Protein AF-D5ENV1-F1 (afdb_monomer)

Structure (mmCIF, N/CA/C/O backbone):
data_AF-D5ENV1-F1
#
_entry.id   AF-D5ENV1-F1
#
loop_
_atom_site.group_PDB
_atom_site.id
_atom_site.type_symbol
_atom_site.label_atom_id
_atom_site.label_alt_id
_atom_site.label_comp_id
_atom_site.label_asym_id
_atom_site.label_entity_id
_atom_site.label_seq_id
_atom_site.pdbx_PDB_ins_code
_atom_site.Cartn_x
_atom_site.Cartn_y
_atom_site.Cartn_z
_atom_site.occupancy
_atom_site.B_iso_or_equiv
_atom_site.auth_seq_id
_atom_site.auth_comp_id
_atom_site.auth_asym_id
_atom_site.auth_atom_id
_atom_site.pdbx_PDB_model_num
ATOM 1 N N . MET A 1 1 ? 47.719 -26.200 -9.053 1.00 52.97 1 MET A N 1
ATOM 2 C CA . MET A 1 1 ? 46.429 -26.048 -8.346 1.00 52.97 1 MET A CA 1
ATOM 3 C C . MET A 1 1 ? 46.447 -24.681 -7.685 1.00 52.97 1 MET A C 1
ATOM 5 O O . MET A 1 1 ? 47.441 -24.369 -7.050 1.00 52.97 1 MET A O 1
ATOM 9 N N . ASN A 1 2 ? 45.435 -23.843 -7.922 1.00 51.22 2 ASN A N 1
ATOM 10 C CA . ASN A 1 2 ? 45.454 -22.433 -7.513 1.00 51.22 2 ASN A CA 1
ATOM 11 C C . ASN A 1 2 ? 45.222 -22.288 -6.001 1.00 51.22 2 ASN A C 1
ATOM 13 O O . ASN A 1 2 ? 44.083 -22.353 -5.543 1.00 51.22 2 ASN A O 1
ATOM 17 N N . GLU A 1 3 ? 46.295 -22.029 -5.251 1.00 55.53 3 GLU A N 1
ATOM 18 C CA . GLU A 1 3 ? 46.301 -21.761 -3.799 1.00 55.53 3 GLU A CA 1
ATOM 19 C C . GLU A 1 3 ? 45.368 -20.604 -3.384 1.00 55.53 3 GLU A C 1
ATOM 21 O O . GLU A 1 3 ? 44.882 -20.553 -2.257 1.00 55.53 3 GLU A O 1
ATOM 26 N N . PHE A 1 4 ? 45.017 -19.720 -4.323 1.00 55.91 4 PHE A N 1
ATOM 27 C CA . PHE A 1 4 ? 44.028 -18.654 -4.132 1.00 55.91 4 PHE A CA 1
ATOM 28 C C . PHE A 1 4 ? 42.588 -19.146 -3.894 1.00 55.91 4 PHE A C 1
ATOM 30 O O . PHE A 1 4 ? 41.790 -18.430 -3.295 1.00 55.91 4 PHE A O 1
ATOM 37 N N . TYR A 1 5 ? 42.221 -20.344 -4.362 1.00 52.44 5 TYR A N 1
ATOM 38 C CA . TYR A 1 5 ? 40.846 -20.855 -4.245 1.00 52.44 5 TYR A CA 1
ATOM 39 C C . TYR A 1 5 ? 40.591 -21.568 -2.907 1.00 52.44 5 TYR A C 1
ATOM 41 O O . TYR A 1 5 ? 39.457 -21.634 -2.437 1.00 52.44 5 TYR A O 1
ATOM 49 N N . GLU A 1 6 ? 41.645 -22.088 -2.276 1.00 53.47 6 GLU A N 1
ATOM 50 C CA . GLU A 1 6 ? 41.595 -22.737 -0.959 1.00 53.47 6 GLU A CA 1
ATOM 51 C C . GLU A 1 6 ? 41.386 -21.709 0.166 1.00 53.47 6 GLU A C 1
ATOM 53 O O . GLU A 1 6 ? 40.587 -21.938 1.073 1.00 53.47 6 GLU A O 1
ATOM 58 N N . SER A 1 7 ? 42.022 -20.536 0.064 1.00 59.53 7 SER A N 1
ATOM 59 C CA . SER A 1 7 ? 41.954 -19.469 1.074 1.00 59.53 7 SER A CA 1
ATOM 60 C C . SER A 1 7 ? 40.655 -18.648 1.049 1.00 59.53 7 SER A C 1
ATOM 62 O O . SER A 1 7 ? 40.294 -18.039 2.056 1.00 59.53 7 SER A O 1
ATOM 64 N N . ALA A 1 8 ? 39.909 -18.655 -0.063 1.00 57.91 8 ALA A N 1
ATOM 65 C CA . ALA A 1 8 ? 38.665 -17.891 -0.222 1.00 57.91 8 ALA A CA 1
ATOM 66 C C . ALA A 1 8 ? 37.394 -18.626 0.263 1.00 57.91 8 ALA A C 1
ATOM 68 O O . ALA A 1 8 ? 36.390 -17.980 0.575 1.00 57.91 8 ALA A O 1
ATOM 69 N N . LYS A 1 9 ? 37.422 -19.965 0.373 1.00 55.34 9 LYS A N 1
ATOM 70 C CA . LYS A 1 9 ? 36.300 -20.797 0.864 1.00 55.34 9 LYS A CA 1
ATOM 71 C C . LYS A 1 9 ? 35.739 -20.366 2.236 1.00 55.34 9 LYS A C 1
ATOM 73 O O . LYS A 1 9 ? 34.515 -20.261 2.341 1.00 55.34 9 LYS A O 1
ATOM 78 N N . PRO A 1 10 ? 36.550 -20.079 3.277 1.00 62.06 10 PRO A N 1
ATOM 79 C CA . PRO A 1 10 ? 36.012 -19.674 4.578 1.00 62.06 10 PRO A CA 1
ATOM 80 C C . PRO A 1 10 ? 35.370 -18.280 4.551 1.00 62.06 10 PRO A C 1
ATOM 82 O O . PRO A 1 10 ? 34.368 -18.059 5.225 1.00 62.06 10 PRO A O 1
ATOM 85 N N . ILE A 1 11 ? 35.887 -17.357 3.731 1.00 63.12 11 ILE A N 1
ATOM 86 C CA . ILE A 1 11 ? 35.336 -16.000 3.584 1.00 63.12 11 ILE A CA 1
ATOM 87 C C . ILE A 1 11 ? 33.984 -16.052 2.860 1.00 63.12 11 ILE A C 1
ATOM 89 O O . ILE A 1 11 ? 33.025 -15.412 3.289 1.00 63.12 11 ILE A O 1
ATOM 93 N N . LEU A 1 12 ? 33.875 -16.866 1.804 1.00 59.81 12 LEU A N 1
ATOM 94 C CA . LEU A 1 12 ? 32.614 -17.102 1.095 1.00 59.81 12 LEU A CA 1
ATOM 95 C C . LEU A 1 12 ? 31.575 -17.802 1.986 1.00 59.81 12 LEU A C 1
ATOM 97 O O . LEU A 1 12 ? 30.405 -17.419 1.971 1.00 59.81 12 LEU A O 1
ATOM 101 N N . GLY A 1 13 ? 31.998 -18.767 2.810 1.00 60.53 13 GLY A N 1
ATOM 102 C CA . GLY A 1 13 ? 31.138 -19.412 3.806 1.00 60.53 13 GLY A CA 1
ATOM 103 C C . GLY A 1 13 ? 30.634 -18.439 4.877 1.00 60.53 13 GLY A C 1
ATOM 104 O O . GLY A 1 13 ? 29.448 -18.442 5.202 1.00 60.53 13 GLY A O 1
ATOM 105 N N . PHE A 1 14 ? 31.502 -17.551 5.371 1.00 63.59 14 PHE A N 1
ATOM 106 C CA . PHE A 1 14 ? 31.132 -16.521 6.343 1.00 63.59 14 PHE A CA 1
ATOM 107 C C . PHE A 1 14 ? 30.179 -15.473 5.752 1.00 63.59 14 PHE A C 1
ATOM 109 O O . PHE A 1 14 ? 29.209 -15.094 6.405 1.00 63.59 14 PHE A O 1
ATOM 116 N N . LEU A 1 15 ? 30.394 -15.045 4.503 1.00 57.50 15 LEU A N 1
ATOM 117 C CA . LEU A 1 15 ? 29.494 -14.122 3.802 1.00 57.50 15 LEU A CA 1
ATOM 118 C C . LEU A 1 15 ? 28.111 -14.739 3.561 1.00 57.50 15 LEU A C 1
ATOM 120 O O . LEU A 1 15 ? 27.102 -14.081 3.809 1.00 57.50 15 LEU A O 1
ATOM 124 N N . ALA A 1 16 ? 28.048 -16.003 3.135 1.00 60.59 16 ALA A N 1
ATOM 125 C CA . ALA A 1 16 ? 26.783 -16.716 2.968 1.00 60.59 16 ALA A CA 1
ATOM 126 C C . ALA A 1 16 ? 26.047 -16.886 4.309 1.00 60.59 16 ALA A C 1
ATOM 128 O O . ALA A 1 16 ? 24.849 -16.610 4.395 1.00 60.59 16 ALA A O 1
ATOM 129 N N . PHE A 1 17 ? 26.767 -17.250 5.377 1.00 64.81 17 PHE A N 1
ATOM 130 C CA . PHE A 1 17 ? 26.204 -17.360 6.723 1.00 64.81 17 PHE A CA 1
ATOM 131 C C . PHE A 1 17 ? 25.680 -16.012 7.235 1.00 64.81 17 PHE A C 1
ATOM 133 O O . PHE A 1 17 ? 24.533 -15.927 7.672 1.00 64.81 17 PHE A O 1
ATOM 140 N N . ALA A 1 18 ? 26.458 -14.935 7.104 1.00 62.78 18 ALA A N 1
ATOM 141 C CA . ALA A 1 18 ? 26.042 -13.589 7.492 1.00 62.78 18 ALA A CA 1
ATOM 142 C C . ALA A 1 18 ? 24.796 -13.122 6.719 1.00 62.78 18 ALA A C 1
ATOM 144 O O . ALA A 1 18 ? 23.889 -12.540 7.314 1.00 62.78 18 ALA A O 1
ATOM 145 N N . LEU A 1 19 ? 24.700 -13.435 5.423 1.00 60.62 19 LEU A N 1
ATOM 146 C CA . LEU A 1 19 ? 23.530 -13.120 4.601 1.00 60.62 19 LEU A CA 1
ATOM 147 C C . LEU A 1 19 ? 22.280 -13.898 5.058 1.00 60.62 19 LEU A C 1
ATOM 149 O O . LEU A 1 19 ? 21.193 -13.327 5.178 1.00 60.62 19 LEU A O 1
ATOM 153 N N . THR A 1 20 ? 22.425 -15.190 5.371 1.00 62.50 20 THR A N 1
ATOM 154 C CA . THR A 1 20 ? 21.320 -16.008 5.907 1.00 62.50 20 THR A CA 1
ATOM 155 C C . THR A 1 20 ? 20.885 -15.565 7.307 1.00 62.50 20 THR A C 1
ATOM 157 O O . THR A 1 20 ? 19.693 -15.429 7.569 1.00 62.50 20 THR A O 1
ATOM 160 N N . ALA A 1 21 ? 21.825 -15.238 8.195 1.00 62.53 21 ALA A N 1
ATOM 161 C CA . ALA A 1 21 ? 21.518 -14.721 9.524 1.00 62.53 21 ALA A CA 1
ATOM 162 C C . ALA A 1 21 ? 20.824 -13.349 9.451 1.00 62.53 21 ALA A C 1
ATOM 164 O O . ALA A 1 21 ? 19.848 -13.109 10.162 1.00 62.53 21 ALA A O 1
ATOM 165 N N . PHE A 1 22 ? 21.271 -12.468 8.551 1.00 64.88 22 PHE A N 1
ATOM 166 C CA . PHE A 1 22 ? 20.661 -11.155 8.339 1.00 64.88 22 PHE A CA 1
ATOM 167 C C . PHE A 1 22 ? 19.229 -11.256 7.794 1.00 64.88 22 PHE A C 1
ATOM 169 O O . PHE A 1 22 ? 18.333 -10.570 8.287 1.00 64.88 22 PHE A O 1
ATOM 176 N N . THR A 1 23 ? 18.982 -12.140 6.821 1.00 62.34 23 THR A N 1
ATOM 177 C CA . THR A 1 23 ? 17.635 -12.356 6.258 1.00 62.34 23 THR A CA 1
ATOM 178 C C . THR A 1 23 ? 16.672 -12.965 7.280 1.00 62.34 23 THR A C 1
ATOM 180 O O . THR A 1 23 ? 15.548 -12.478 7.418 1.00 62.34 23 THR A O 1
ATOM 183 N N . LEU A 1 24 ? 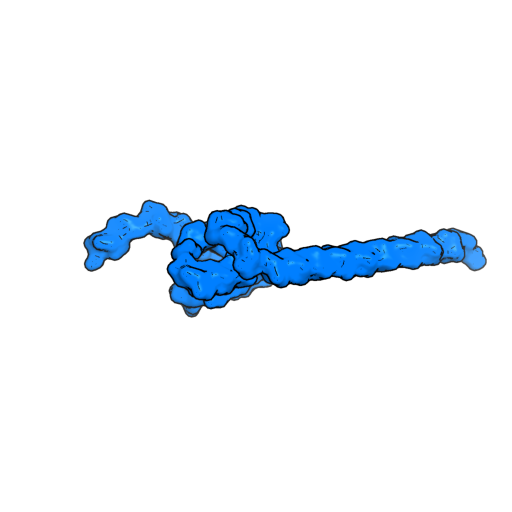17.119 -13.947 8.069 1.00 66.56 24 LEU A N 1
ATOM 184 C CA . LEU A 1 24 ? 16.330 -14.519 9.165 1.00 66.56 24 LEU A CA 1
ATOM 185 C C . LEU A 1 24 ? 16.020 -13.480 10.253 1.00 66.56 24 LEU A C 1
ATOM 187 O O . LEU A 1 24 ? 14.881 -13.390 10.716 1.00 66.56 24 LEU A O 1
ATOM 191 N N . PHE A 1 25 ? 16.997 -12.648 10.625 1.00 64.56 25 PHE A N 1
ATOM 192 C CA . PHE A 1 25 ? 16.804 -11.597 11.625 1.00 64.56 25 PHE A CA 1
ATOM 193 C C . PHE A 1 25 ? 15.833 -10.504 11.147 1.00 64.56 25 PHE A C 1
ATOM 195 O O . PHE A 1 25 ? 14.947 -10.084 11.897 1.00 64.56 25 PHE A O 1
ATOM 202 N N . ALA A 1 26 ? 15.942 -10.073 9.886 1.00 61.91 26 ALA A N 1
ATOM 203 C CA . ALA A 1 26 ? 15.023 -9.108 9.282 1.00 61.91 26 ALA A CA 1
ATOM 204 C C . ALA A 1 26 ? 13.583 -9.654 9.183 1.00 61.91 26 ALA A C 1
ATOM 206 O O . ALA A 1 26 ? 12.624 -8.936 9.491 1.00 61.91 26 ALA A O 1
ATOM 207 N N . GLY A 1 27 ? 13.427 -10.934 8.826 1.00 66.62 27 GLY A N 1
ATOM 208 C CA . GLY A 1 27 ? 12.133 -11.621 8.814 1.00 66.62 27 GLY A CA 1
ATOM 209 C C . GLY A 1 27 ? 11.509 -11.721 10.209 1.00 66.62 27 GLY A C 1
ATOM 210 O O . GLY A 1 27 ? 10.343 -11.366 10.397 1.00 66.62 27 GLY A O 1
ATOM 211 N N . TRP A 1 28 ? 12.300 -12.108 11.216 1.00 72.62 28 TRP A N 1
ATOM 212 C CA . TRP A 1 28 ? 11.839 -12.209 12.604 1.00 72.62 28 TRP A CA 1
ATOM 213 C C . TRP A 1 28 ? 11.399 -10.859 13.183 1.00 72.62 28 TRP A C 1
ATOM 215 O O . TRP A 1 28 ? 10.335 -10.766 13.800 1.00 72.62 28 TRP A O 1
ATOM 225 N N . LYS A 1 29 ? 12.169 -9.787 12.947 1.00 68.50 29 LYS A N 1
ATOM 226 C CA . LYS A 1 29 ? 11.814 -8.433 13.401 1.00 68.50 29 LYS A CA 1
ATOM 227 C C . LYS A 1 29 ? 10.495 -7.957 12.783 1.00 68.50 29 LYS A C 1
ATOM 229 O O . LYS A 1 29 ? 9.659 -7.397 13.489 1.00 68.50 29 LYS A O 1
ATOM 234 N N . THR A 1 30 ? 10.286 -8.228 11.495 1.00 65.94 30 THR A N 1
ATOM 235 C CA . THR A 1 30 ? 9.032 -7.907 10.797 1.00 65.94 30 THR A CA 1
ATOM 236 C C . THR A 1 30 ? 7.850 -8.674 11.395 1.00 65.94 30 THR A C 1
ATOM 238 O O . THR A 1 30 ? 6.850 -8.054 11.753 1.00 65.94 30 THR A O 1
ATOM 241 N N . MET A 1 31 ? 7.980 -9.988 11.623 1.00 68.69 31 MET A N 1
ATOM 242 C CA . MET A 1 31 ? 6.937 -10.782 12.294 1.00 68.69 31 MET A CA 1
ATOM 243 C C . MET A 1 31 ? 6.624 -10.281 13.704 1.00 68.69 31 MET A C 1
ATOM 245 O O . MET A 1 31 ? 5.460 -10.240 14.098 1.00 68.6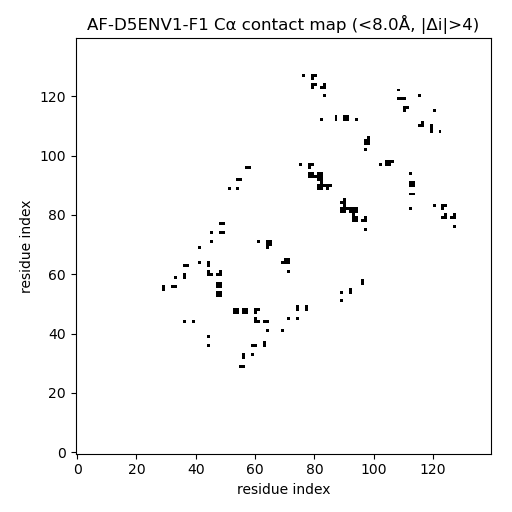9 31 MET A O 1
ATOM 249 N N . ARG A 1 32 ? 7.644 -9.900 14.481 1.00 73.38 32 ARG A N 1
ATOM 250 C CA . ARG A 1 32 ? 7.440 -9.372 15.834 1.00 73.38 32 ARG A CA 1
ATOM 251 C C . ARG A 1 32 ? 6.658 -8.062 15.810 1.00 73.38 32 ARG A C 1
ATOM 253 O O . ARG A 1 32 ? 5.744 -7.913 16.611 1.00 73.38 32 ARG A O 1
ATOM 260 N N . ASN A 1 33 ? 6.979 -7.159 14.883 1.00 69.94 33 ASN A N 1
ATOM 261 C CA . ASN A 1 33 ? 6.249 -5.902 14.728 1.00 69.94 33 ASN A CA 1
ATOM 262 C C . ASN A 1 33 ? 4.775 -6.144 14.372 1.00 69.94 33 ASN A C 1
ATOM 264 O O . ASN A 1 33 ? 3.907 -5.527 14.985 1.00 69.94 33 ASN A O 1
ATOM 268 N N . ILE A 1 34 ? 4.497 -7.083 13.457 1.00 72.88 34 ILE A N 1
ATOM 269 C CA . ILE A 1 34 ? 3.126 -7.487 13.096 1.00 72.88 34 ILE A CA 1
ATOM 270 C C . ILE A 1 34 ? 2.388 -8.059 14.316 1.00 72.88 34 ILE A C 1
ATOM 272 O O . ILE A 1 34 ? 1.257 -7.675 14.578 1.00 72.88 34 ILE A O 1
ATOM 276 N N . LYS A 1 35 ? 3.034 -8.910 15.124 1.00 75.06 35 LYS A N 1
ATOM 277 C CA . LYS A 1 35 ? 2.430 -9.500 16.338 1.00 75.06 35 LYS A CA 1
ATOM 278 C C . LYS A 1 35 ? 2.108 -8.501 17.452 1.00 75.06 35 LYS A C 1
ATOM 280 O O . LYS A 1 35 ? 1.444 -8.882 18.405 1.00 75.06 35 LYS A O 1
ATOM 285 N N . THR A 1 36 ? 2.633 -7.282 17.379 1.00 85.81 36 THR A N 1
ATOM 286 C CA . THR A 1 36 ? 2.385 -6.223 18.371 1.00 85.81 36 THR A CA 1
ATOM 287 C C .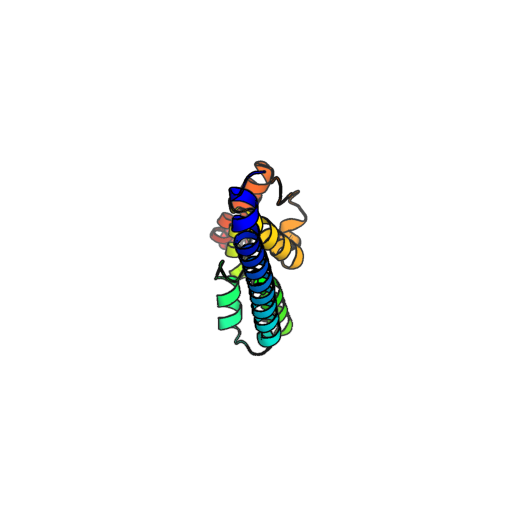 THR A 1 36 ? 1.512 -5.097 17.829 1.00 85.81 36 THR A C 1
ATOM 289 O O . THR A 1 36 ? 1.410 -4.053 18.471 1.00 85.81 36 THR A O 1
ATOM 292 N N . ILE A 1 37 ? 0.955 -5.255 16.624 1.00 86.81 37 ILE A N 1
ATOM 293 C CA . ILE A 1 37 ? 0.195 -4.194 15.957 1.00 86.81 37 ILE A CA 1
ATOM 294 C C . ILE A 1 37 ? -1.117 -3.880 16.682 1.00 86.81 37 ILE A C 1
ATOM 296 O O . ILE A 1 37 ? -1.493 -2.720 16.798 1.00 86.81 37 ILE A O 1
ATOM 300 N N . ASP A 1 38 ? -1.721 -4.905 17.275 1.00 86.38 38 ASP A N 1
ATOM 301 C CA . ASP A 1 38 ? -2.908 -4.861 18.130 1.00 86.38 38 ASP A CA 1
ATOM 302 C C . ASP A 1 38 ? -2.740 -3.954 19.359 1.00 86.38 38 ASP A C 1
ATOM 304 O O . ASP A 1 38 ? -3.702 -3.391 19.870 1.00 86.38 38 ASP A O 1
ATOM 308 N N . ARG A 1 39 ? -1.505 -3.765 19.833 1.00 89.94 39 ARG A N 1
ATOM 309 C CA . ARG A 1 39 ? -1.193 -2.933 21.008 1.00 89.94 39 ARG A CA 1
ATOM 310 C C . ARG A 1 39 ? -0.919 -1.471 20.676 1.00 89.94 39 ARG A C 1
ATOM 312 O O . ARG A 1 39 ? -0.667 -0.692 21.591 1.00 89.94 39 ARG A O 1
ATOM 319 N N . LYS A 1 40 ? -0.904 -1.103 19.395 1.00 90.50 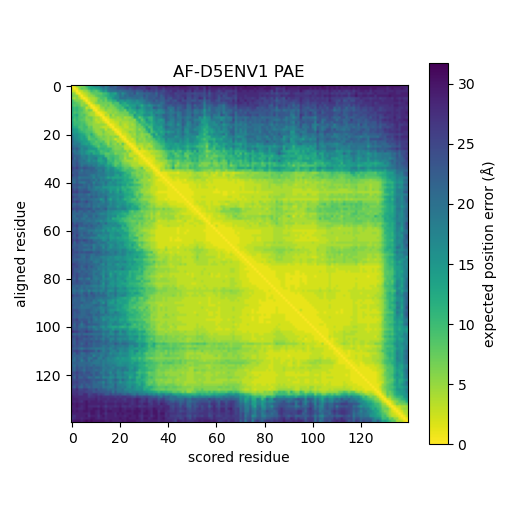40 LYS A N 1
ATOM 320 C CA . LYS A 1 40 ? -0.595 0.262 18.951 1.00 90.50 40 LYS A CA 1
ATOM 321 C C . LYS A 1 40 ? -1.811 1.167 19.043 1.00 90.50 40 LYS A C 1
ATOM 323 O O . LYS A 1 40 ? -2.936 0.698 18.875 1.00 90.50 40 LYS A O 1
ATOM 328 N N . SER A 1 41 ? -1.600 2.456 19.290 1.00 92.25 41 SER A N 1
ATOM 329 C CA . SER A 1 41 ? -2.672 3.456 19.199 1.00 92.25 41 SER A CA 1
ATOM 330 C C . SER A 1 41 ? -3.080 3.717 17.742 1.00 92.25 41 SER A C 1
ATOM 332 O O . SER A 1 41 ? -2.323 3.418 16.818 1.00 92.25 41 SER A O 1
ATOM 334 N N . THR A 1 42 ? -4.261 4.302 17.525 1.00 90.00 42 THR A N 1
ATOM 335 C CA . THR A 1 42 ? -4.737 4.721 16.193 1.00 90.00 42 THR A CA 1
ATOM 336 C C . THR A 1 42 ? -3.712 5.629 15.495 1.00 90.00 42 THR A C 1
ATOM 338 O O . THR A 1 42 ? -3.327 5.365 14.359 1.00 90.00 42 THR A O 1
ATOM 341 N N . GLU A 1 43 ? -3.155 6.611 16.209 1.00 89.06 43 GLU A N 1
ATOM 342 C CA . GLU A 1 43 ? -2.110 7.509 15.691 1.00 89.06 43 GLU A CA 1
ATOM 343 C C . GLU A 1 43 ? -0.811 6.781 15.317 1.00 89.06 43 GLU A C 1
ATOM 345 O O . GLU A 1 43 ? -0.170 7.091 14.310 1.00 89.06 43 GLU A O 1
ATOM 350 N N . GLU A 1 44 ? -0.407 5.772 16.094 1.00 90.06 44 GLU A N 1
ATOM 351 C CA . GLU A 1 44 ? 0.759 4.955 15.755 1.00 90.06 44 GLU A CA 1
ATOM 352 C C . GLU A 1 44 ? 0.522 4.102 14.506 1.00 90.06 44 GLU A C 1
ATOM 354 O O . GLU A 1 44 ? 1.449 3.919 13.713 1.00 90.06 44 GLU A O 1
ATOM 359 N N . LEU A 1 45 ? -0.688 3.563 14.335 1.00 90.44 45 LEU A N 1
ATOM 360 C CA . LEU A 1 45 ? -1.074 2.788 13.155 1.00 90.44 45 LEU A CA 1
ATOM 361 C C . LEU A 1 45 ? -1.071 3.675 11.907 1.00 90.44 45 LEU A C 1
ATOM 363 O O . LEU A 1 45 ? -0.457 3.310 10.905 1.00 90.44 45 LEU A O 1
ATOM 367 N N . LYS A 1 46 ? -1.642 4.879 11.997 1.00 85.44 46 LYS A N 1
ATOM 368 C CA . LYS A 1 46 ? -1.592 5.897 10.937 1.00 85.44 46 LYS A CA 1
ATOM 369 C C . LYS A 1 46 ? -0.151 6.287 10.600 1.00 85.44 46 LYS A C 1
ATOM 371 O O . LYS A 1 46 ? 0.266 6.208 9.448 1.00 85.44 46 LYS A O 1
ATOM 376 N N . THR A 1 47 ? 0.675 6.540 11.619 1.00 87.38 47 THR A N 1
ATOM 377 C CA . THR A 1 47 ? 2.116 6.812 11.454 1.00 87.38 47 THR A CA 1
ATOM 378 C C . THR A 1 47 ? 2.859 5.653 10.785 1.00 87.38 47 THR A C 1
ATOM 380 O O . THR A 1 47 ? 3.817 5.877 10.044 1.00 87.38 47 THR A O 1
ATOM 383 N N . ILE A 1 48 ? 2.467 4.400 11.047 1.00 87.88 48 ILE A N 1
ATOM 384 C CA . ILE A 1 48 ? 3.039 3.246 10.346 1.00 87.88 48 ILE A CA 1
ATOM 385 C C . ILE A 1 48 ? 2.750 3.352 8.859 1.00 87.88 48 ILE A C 1
ATOM 387 O O . ILE A 1 48 ? 3.690 3.205 8.092 1.00 87.88 48 ILE A O 1
ATOM 391 N N . ILE A 1 49 ? 1.508 3.634 8.474 1.00 83.25 49 ILE A N 1
ATOM 392 C CA . ILE A 1 49 ? 1.078 3.690 7.073 1.00 83.25 49 ILE A CA 1
ATOM 393 C C . ILE A 1 49 ? 1.686 4.902 6.343 1.00 83.25 49 ILE A C 1
ATOM 395 O O . ILE A 1 49 ? 1.935 4.844 5.141 1.00 83.25 49 ILE A O 1
ATOM 399 N N . SER A 1 50 ? 2.028 5.972 7.063 1.00 80.88 50 SER A N 1
ATOM 400 C CA . SER A 1 50 ? 2.742 7.120 6.486 1.00 80.88 50 SER A CA 1
ATOM 401 C C . SER A 1 50 ? 4.257 6.949 6.372 1.00 80.88 50 SER A C 1
ATOM 403 O O . SER A 1 50 ? 4.916 7.679 5.629 1.00 80.88 50 SER A O 1
ATOM 405 N N . ASP A 1 51 ? 4.843 5.964 7.053 1.00 84.94 51 ASP A N 1
ATOM 406 C CA . ASP A 1 51 ? 6.280 5.704 7.001 1.00 84.94 51 ASP A CA 1
ATOM 407 C C . ASP A 1 51 ? 6.616 4.631 5.958 1.00 84.94 51 ASP A C 1
ATOM 409 O O . ASP A 1 51 ? 6.535 3.429 6.218 1.00 84.94 51 ASP A O 1
ATOM 413 N N . ARG A 1 52 ? 7.108 5.053 4.786 1.00 78.56 52 ARG A N 1
ATOM 414 C CA . ARG A 1 52 ? 7.551 4.151 3.701 1.00 78.56 52 ARG A CA 1
ATOM 415 C C . ARG A 1 52 ? 8.533 3.064 4.157 1.00 78.56 52 ARG A C 1
ATOM 417 O O . ARG A 1 52 ? 8.560 1.976 3.583 1.00 78.56 52 ARG A O 1
ATOM 424 N N . LYS A 1 53 ? 9.328 3.303 5.209 1.00 82.00 53 LYS A N 1
ATOM 425 C CA . LYS A 1 53 ? 10.269 2.299 5.742 1.00 82.00 53 LYS A CA 1
ATOM 426 C C . LYS A 1 53 ? 9.554 1.121 6.406 1.00 82.00 53 LYS A C 1
ATOM 428 O O . LYS A 1 53 ? 10.157 0.065 6.592 1.00 82.00 53 LYS A O 1
ATOM 433 N N . LYS A 1 54 ? 8.278 1.287 6.752 1.00 82.19 54 LYS A N 1
ATOM 434 C CA . LYS A 1 54 ? 7.427 0.297 7.416 1.00 82.19 54 LYS A CA 1
ATOM 435 C C . LYS A 1 54 ? 6.417 -0.354 6.470 1.00 82.19 54 LYS A C 1
ATOM 437 O O . LYS A 1 54 ? 5.495 -1.013 6.943 1.00 82.19 54 LYS A O 1
ATOM 442 N N . GLN A 1 55 ? 6.623 -0.256 5.154 1.00 78.75 55 GLN A N 1
ATOM 443 C CA . GLN A 1 55 ? 5.750 -0.826 4.117 1.00 78.75 55 GLN A CA 1
ATOM 444 C C . GLN A 1 55 ? 5.325 -2.291 4.362 1.00 78.75 55 GLN A C 1
ATOM 446 O O . GLN A 1 55 ? 4.187 -2.659 4.097 1.00 78.75 55 GLN A O 1
ATOM 451 N N . PHE A 1 56 ? 6.186 -3.127 4.959 1.00 78.25 56 PHE A N 1
ATOM 452 C CA . PHE A 1 56 ? 5.864 -4.528 5.286 1.00 78.25 56 PHE A CA 1
ATOM 453 C C . PHE A 1 56 ? 4.834 -4.707 6.415 1.00 78.25 56 PHE A C 1
ATOM 455 O O . PHE A 1 56 ? 4.332 -5.808 6.617 1.00 78.25 56 PHE A O 1
ATOM 462 N N . THR A 1 57 ? 4.528 -3.647 7.164 1.00 84.25 57 THR A N 1
ATOM 463 C CA . THR A 1 57 ? 3.532 -3.638 8.249 1.00 84.25 57 THR A CA 1
ATOM 464 C C . THR A 1 57 ? 2.246 -2.892 7.881 1.00 84.25 57 THR A C 1
ATOM 466 O O . THR A 1 57 ? 1.341 -2.829 8.705 1.00 84.25 57 THR A O 1
ATOM 469 N N . PHE A 1 58 ? 2.132 -2.358 6.657 1.00 87.12 58 PHE A N 1
ATOM 470 C CA . PHE A 1 58 ? 0.995 -1.522 6.241 1.00 87.12 58 PHE A CA 1
ATOM 471 C C . PHE A 1 58 ? -0.325 -2.279 6.242 1.00 87.12 58 PHE A C 1
ATOM 473 O O . PHE A 1 58 ? -1.284 -1.819 6.851 1.00 87.12 58 PHE A O 1
ATOM 480 N N . GLY A 1 59 ? -0.363 -3.454 5.604 1.00 84.69 59 GLY A N 1
ATOM 481 C CA . GLY A 1 59 ? -1.583 -4.261 5.542 1.00 84.69 59 GLY A CA 1
ATOM 482 C C . GLY A 1 59 ? -2.120 -4.585 6.937 1.00 84.69 59 GLY A C 1
ATOM 483 O O . GLY A 1 59 ? -3.300 -4.393 7.198 1.00 84.69 59 GLY A O 1
ATOM 484 N N . ALA A 1 60 ? -1.230 -4.962 7.859 1.00 87.69 60 ALA A N 1
ATOM 485 C CA . ALA A 1 60 ? -1.596 -5.252 9.242 1.00 87.69 60 ALA A CA 1
ATOM 486 C C . ALA A 1 60 ? -2.044 -3.996 10.019 1.00 87.69 60 ALA A C 1
ATOM 488 O O . ALA A 1 60 ? -2.932 -4.093 10.860 1.00 87.69 60 ALA A O 1
ATOM 489 N N . ALA A 1 61 ? -1.474 -2.819 9.732 1.00 90.50 61 ALA A N 1
ATOM 490 C CA . ALA A 1 61 ? -1.908 -1.565 10.350 1.00 90.50 61 ALA A CA 1
ATOM 491 C C . ALA A 1 61 ? -3.316 -1.156 9.893 1.00 90.50 61 ALA A C 1
ATOM 493 O O . ALA A 1 61 ? -4.143 -0.789 10.722 1.00 90.50 61 ALA A O 1
ATOM 494 N N . ILE A 1 62 ? -3.599 -1.266 8.592 1.00 89.12 62 ILE A N 1
ATOM 495 C CA . ILE A 1 62 ? -4.921 -0.962 8.028 1.00 89.12 62 ILE A CA 1
ATOM 496 C C . ILE A 1 62 ? -5.960 -1.970 8.518 1.00 89.12 62 ILE A C 1
ATOM 498 O O . ILE A 1 62 ? -7.057 -1.577 8.901 1.00 89.12 62 ILE A O 1
ATOM 502 N N . GLU A 1 63 ? -5.624 -3.261 8.562 1.00 89.69 63 GLU A N 1
ATOM 503 C CA . GLU A 1 63 ? -6.523 -4.287 9.097 1.00 89.69 63 GLU A CA 1
ATOM 504 C C . GLU A 1 63 ? -6.899 -4.001 10.559 1.00 89.69 63 GLU A C 1
ATOM 506 O O . GLU A 1 63 ? -8.056 -4.158 10.945 1.00 89.69 63 GLU A O 1
ATOM 511 N N . GLU A 1 64 ? -5.943 -3.535 11.364 1.00 92.06 64 GLU A N 1
ATOM 512 C CA . GLU A 1 64 ? -6.193 -3.153 12.752 1.00 92.06 64 GLU A CA 1
ATOM 513 C C . GLU A 1 64 ? -7.065 -1.890 12.870 1.00 92.06 64 GLU A C 1
ATOM 515 O O . GLU A 1 64 ? -7.990 -1.869 13.679 1.00 92.06 64 GLU A O 1
ATOM 520 N N . LEU A 1 65 ? -6.849 -0.869 12.032 1.00 90.81 65 LEU A N 1
ATOM 521 C CA . LEU A 1 65 ? -7.734 0.306 11.968 1.00 90.81 65 LEU A CA 1
ATOM 522 C C . LEU A 1 65 ? -9.168 -0.090 11.579 1.00 90.81 65 LEU A C 1
ATOM 524 O O . LEU A 1 65 ? -10.124 0.321 12.237 1.00 90.81 65 LEU A O 1
ATOM 528 N N . LYS A 1 66 ? -9.323 -0.981 10.589 1.00 88.75 66 LYS A N 1
ATOM 529 C CA . LYS A 1 66 ? -10.627 -1.532 10.176 1.00 88.75 66 LYS A CA 1
ATOM 530 C C . LYS A 1 66 ? -11.326 -2.269 11.314 1.00 88.75 66 LYS A C 1
ATOM 532 O O . LYS A 1 66 ? -12.517 -2.063 11.526 1.00 88.75 66 LYS A O 1
ATOM 537 N N . LYS A 1 67 ? -10.600 -3.098 12.075 1.00 91.50 67 LYS A N 1
ATOM 538 C CA . LYS A 1 67 ? -11.148 -3.807 13.250 1.00 91.50 67 LYS A CA 1
ATOM 539 C C . LYS A 1 67 ? -11.694 -2.852 14.309 1.00 91.50 67 LYS A C 1
ATOM 541 O O . LYS A 1 67 ? -12.646 -3.200 15.001 1.00 91.50 67 LYS A O 1
ATOM 546 N N . ARG A 1 68 ? -11.103 -1.663 14.427 1.00 91.25 68 ARG A N 1
ATOM 547 C CA . ARG A 1 68 ? -11.499 -0.624 15.387 1.00 91.25 68 ARG A CA 1
ATOM 548 C C . ARG A 1 68 ? -12.567 0.328 14.856 1.00 91.25 68 ARG A C 1
ATOM 550 O O . ARG A 1 68 ? -13.000 1.196 15.604 1.00 91.25 68 ARG A O 1
ATOM 557 N N . ASN A 1 69 ? -13.006 0.150 13.609 1.00 90.31 69 ASN A N 1
ATOM 558 C CA . ASN A 1 69 ? -13.912 1.067 12.920 1.00 90.31 69 ASN A CA 1
ATOM 559 C C . ASN A 1 69 ? -13.370 2.511 12.875 1.00 90.31 69 ASN A C 1
ATOM 561 O O . ASN A 1 69 ? -14.128 3.472 12.988 1.00 90.31 69 ASN A O 1
ATOM 565 N N . GLU A 1 70 ? -12.047 2.641 12.751 1.00 91.62 70 GLU A N 1
ATOM 566 C CA . GLU A 1 70 ? -11.348 3.920 12.633 1.00 91.62 70 GLU A CA 1
ATOM 567 C C . GLU A 1 70 ? -11.242 4.328 11.166 1.00 91.62 70 GLU A C 1
ATOM 569 O O . GLU A 1 70 ? -11.012 3.484 10.294 1.00 91.62 70 GLU A O 1
ATOM 574 N N . ASP A 1 71 ? -11.362 5.627 10.896 1.00 85.88 71 ASP A N 1
ATOM 575 C CA . ASP A 1 71 ? -11.158 6.151 9.551 1.00 85.88 71 ASP A CA 1
ATOM 576 C C . ASP A 1 71 ? -9.673 6.075 9.159 1.00 85.88 71 ASP A C 1
ATOM 578 O O . ASP A 1 71 ? -8.777 6.524 9.882 1.00 85.88 71 ASP A O 1
ATOM 582 N N . TYR A 1 72 ? -9.429 5.494 7.989 1.00 85.31 72 TYR A N 1
ATOM 583 C CA . TYR A 1 72 ? -8.116 5.354 7.370 1.00 85.31 72 TYR A CA 1
ATOM 584 C C . TYR A 1 72 ? -8.087 5.942 5.953 1.00 85.31 72 TYR A C 1
ATOM 586 O O . TYR A 1 72 ? -7.123 5.715 5.229 1.00 85.31 72 TYR A O 1
ATOM 594 N N . SER A 1 73 ? -9.105 6.704 5.542 1.00 83.62 73 SER A N 1
ATOM 595 C CA . SER A 1 73 ? -9.172 7.362 4.229 1.00 83.62 73 SER A CA 1
ATOM 596 C C . SER A 1 73 ? -7.955 8.256 3.952 1.00 83.62 73 SER A C 1
ATOM 598 O O . SER A 1 73 ? -7.415 8.244 2.851 1.00 83.62 73 SER A O 1
ATOM 600 N N . GLU A 1 74 ? -7.426 8.928 4.978 1.00 80.31 74 GLU A N 1
ATOM 601 C CA . GLU A 1 74 ? -6.228 9.780 4.905 1.00 80.31 74 GLU A CA 1
ATOM 602 C C . GLU A 1 74 ? -4.957 9.061 4.412 1.00 80.31 74 GLU A C 1
ATOM 604 O O . GLU A 1 74 ? -3.981 9.708 4.026 1.00 80.31 74 GLU A O 1
ATOM 609 N N . VAL A 1 75 ? -4.943 7.723 4.410 1.00 82.75 75 VAL A N 1
ATOM 610 C CA . VAL A 1 75 ? -3.798 6.936 3.936 1.00 82.75 75 VAL A CA 1
ATOM 611 C C . VAL A 1 75 ? -3.801 6.727 2.422 1.00 82.75 75 VAL A C 1
ATOM 613 O O . VAL A 1 75 ? -2.776 6.353 1.845 1.00 82.75 75 VAL A O 1
ATOM 616 N N . LEU A 1 76 ? -4.933 6.976 1.762 1.00 86.31 76 LEU A N 1
ATOM 617 C CA . LEU A 1 76 ? -5.122 6.775 0.330 1.00 86.31 76 LEU A CA 1
ATOM 618 C C . LEU A 1 76 ? -4.105 7.555 -0.532 1.00 86.31 76 LEU A C 1
ATOM 620 O O . LEU A 1 76 ? -3.438 6.910 -1.355 1.00 86.31 76 LEU A O 1
ATOM 624 N N . PRO A 1 77 ? -3.840 8.861 -0.300 1.00 86.56 77 PRO A N 1
ATOM 625 C CA . PRO A 1 77 ? -2.800 9.587 -1.027 1.00 86.56 77 PRO A CA 1
ATOM 626 C C . PRO A 1 77 ? -1.429 8.901 -0.979 1.00 86.56 77 PRO A C 1
ATOM 628 O O . PRO A 1 77 ? -0.684 8.909 -1.962 1.00 86.56 77 PRO A O 1
ATOM 631 N N . HIS A 1 78 ? -1.076 8.293 0.156 1.00 86.56 78 HIS A N 1
ATOM 632 C CA . HIS A 1 78 ? 0.191 7.583 0.321 1.00 86.56 78 HIS A CA 1
ATOM 633 C C . HIS A 1 78 ? 0.224 6.251 -0.428 1.00 86.56 78 HIS A C 1
ATOM 635 O O . HIS A 1 78 ? 1.235 5.936 -1.060 1.00 86.56 78 HIS A O 1
ATOM 641 N N . LEU A 1 79 ? -0.872 5.490 -0.423 1.00 88.56 79 LEU A N 1
ATOM 642 C CA . LEU A 1 79 ? -0.968 4.244 -1.187 1.00 88.56 79 LEU A CA 1
ATOM 643 C C . LEU A 1 79 ? -0.907 4.496 -2.700 1.00 88.56 79 LEU A C 1
ATOM 645 O O . LEU A 1 79 ? -0.232 3.752 -3.419 1.00 88.56 79 LEU A O 1
ATOM 649 N N . LEU A 1 80 ? -1.527 5.576 -3.186 1.00 90.50 80 LEU A N 1
ATOM 650 C CA . LEU A 1 80 ? -1.423 6.018 -4.582 1.00 90.50 80 LEU A CA 1
ATOM 651 C C . LEU A 1 80 ? 0.016 6.430 -4.943 1.00 90.50 80 LEU A C 1
ATOM 653 O O . LEU A 1 80 ? 0.540 6.070 -6.003 1.00 90.50 80 LEU A O 1
ATOM 657 N N . ASP A 1 81 ? 0.698 7.137 -4.042 1.00 90.44 81 ASP A N 1
ATOM 658 C CA . ASP A 1 81 ? 2.089 7.567 -4.215 1.00 90.44 81 ASP A CA 1
ATOM 659 C C . ASP A 1 81 ? 3.073 6.380 -4.229 1.00 90.44 81 ASP A C 1
ATOM 661 O O . ASP A 1 81 ? 4.036 6.352 -4.999 1.00 90.44 81 ASP A O 1
ATOM 665 N N . MET A 1 82 ? 2.809 5.345 -3.427 1.00 90.31 82 MET A N 1
ATOM 666 C CA . MET A 1 82 ? 3.555 4.084 -3.478 1.00 90.31 82 MET A CA 1
ATOM 667 C C . MET A 1 82 ? 3.279 3.310 -4.767 1.00 90.31 82 MET A C 1
ATOM 669 O O . MET A 1 82 ? 4.219 2.863 -5.426 1.00 90.31 82 MET A O 1
ATOM 673 N N . SER A 1 83 ? 2.012 3.217 -5.176 1.00 91.81 83 SER A N 1
ATOM 674 C CA . SER A 1 83 ? 1.583 2.532 -6.405 1.00 91.81 83 SER A CA 1
ATOM 675 C C . SER A 1 83 ? 2.146 3.181 -7.673 1.00 91.81 83 SER A C 1
ATOM 677 O O . SER A 1 83 ? 2.287 2.530 -8.703 1.00 91.81 83 SER A O 1
ATOM 679 N N . THR A 1 84 ? 2.541 4.451 -7.617 1.00 91.69 84 THR A N 1
ATOM 680 C CA . THR A 1 84 ? 3.187 5.162 -8.733 1.00 91.69 84 THR A CA 1
ATOM 681 C C . THR A 1 84 ? 4.709 5.287 -8.582 1.00 91.69 84 THR A C 1
ATOM 683 O O . THR A 1 84 ? 5.383 5.770 -9.497 1.00 91.69 84 THR A O 1
ATOM 686 N N . SER A 1 85 ? 5.287 4.789 -7.482 1.00 90.94 85 SER A N 1
ATOM 687 C CA . SER A 1 85 ? 6.724 4.870 -7.194 1.00 90.94 85 SER A CA 1
ATOM 688 C C . SER A 1 85 ? 7.580 4.211 -8.275 1.00 90.94 85 SER A C 1
ATOM 690 O O . SER A 1 85 ? 7.213 3.205 -8.876 1.00 90.94 85 SER A O 1
ATOM 692 N N . LYS A 1 86 ? 8.790 4.728 -8.513 1.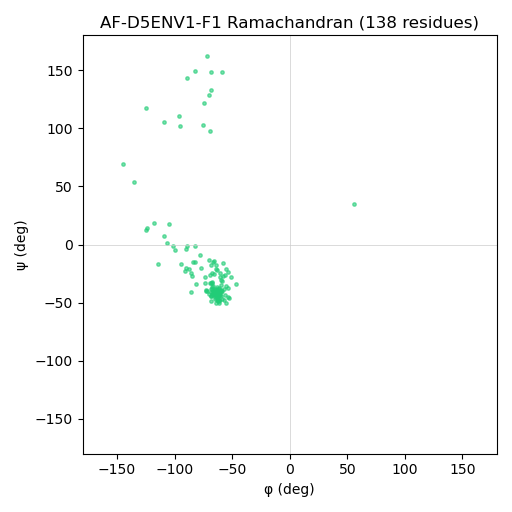00 89.69 86 LYS A N 1
ATOM 693 C CA . LYS A 1 86 ? 9.775 4.053 -9.378 1.00 89.69 86 LYS A CA 1
ATOM 694 C C . LYS A 1 86 ? 10.290 2.753 -8.750 1.00 89.69 86 LYS A C 1
ATOM 696 O O . LYS A 1 86 ? 10.708 1.856 -9.482 1.00 89.69 86 LYS A O 1
ATOM 701 N N . ASN A 1 87 ? 10.237 2.631 -7.422 1.00 90.69 87 ASN A N 1
ATOM 702 C CA . ASN A 1 87 ? 10.650 1.432 -6.705 1.00 90.69 87 ASN A CA 1
ATOM 703 C C . ASN A 1 87 ? 9.607 0.317 -6.877 1.00 90.69 87 ASN A C 1
ATOM 705 O O . ASN A 1 87 ? 8.448 0.459 -6.501 1.00 90.69 87 ASN A O 1
ATOM 709 N N . LYS A 1 88 ? 10.040 -0.822 -7.423 1.00 91.00 88 LYS A N 1
ATOM 710 C CA . LYS A 1 88 ? 9.183 -1.985 -7.684 1.00 91.00 88 LYS A CA 1
ATOM 711 C C . LYS A 1 88 ? 8.552 -2.578 -6.419 1.00 91.00 88 LYS A C 1
ATOM 713 O O . LYS A 1 88 ? 7.391 -2.964 -6.464 1.00 91.00 88 LYS A O 1
ATOM 718 N N . ALA A 1 89 ? 9.300 -2.670 -5.319 1.00 87.38 89 ALA A N 1
ATOM 719 C CA . ALA A 1 89 ? 8.789 -3.232 -4.069 1.00 87.38 89 ALA A CA 1
ATOM 720 C C . ALA A 1 89 ? 7.704 -2.332 -3.466 1.00 87.38 89 ALA A C 1
ATOM 722 O O . ALA A 1 89 ? 6.645 -2.824 -3.089 1.00 87.38 89 ALA A O 1
ATOM 723 N N . GLU A 1 90 ? 7.935 -1.017 -3.466 1.00 89.56 90 GLU A N 1
ATOM 724 C CA . GLU A 1 90 ? 6.930 -0.039 -3.035 1.00 89.56 90 GLU A CA 1
ATOM 725 C C . GLU A 1 90 ? 5.681 -0.106 -3.913 1.00 89.56 90 GLU A C 1
ATOM 727 O O . GLU A 1 90 ? 4.575 -0.082 -3.388 1.00 89.56 90 GLU A O 1
ATOM 732 N N . ARG A 1 91 ? 5.846 -0.258 -5.233 1.00 92.50 91 ARG A N 1
ATOM 733 C CA . ARG A 1 91 ? 4.724 -0.378 -6.171 1.00 92.50 91 ARG A CA 1
ATOM 734 C C . ARG A 1 91 ? 3.868 -1.611 -5.908 1.00 92.50 91 ARG A C 1
ATOM 736 O O . ARG A 1 91 ? 2.649 -1.516 -5.911 1.00 92.50 91 ARG A O 1
ATOM 743 N N . LEU A 1 92 ? 4.515 -2.757 -5.688 1.00 91.50 92 LEU A N 1
ATOM 744 C CA . LEU A 1 92 ? 3.848 -4.021 -5.373 1.00 91.50 92 LEU A CA 1
ATOM 745 C C . LEU A 1 92 ? 3.054 -3.924 -4.073 1.00 91.50 92 LEU A C 1
ATOM 747 O O . LEU A 1 92 ? 1.897 -4.328 -4.032 1.00 91.50 92 LEU A O 1
ATOM 751 N N . ILE A 1 93 ? 3.675 -3.379 -3.026 1.00 89.38 93 ILE A N 1
ATOM 752 C CA . ILE A 1 93 ? 3.029 -3.235 -1.721 1.00 89.38 93 ILE A CA 1
ATOM 753 C C . ILE A 1 93 ? 1.905 -2.203 -1.801 1.00 89.38 93 ILE A C 1
ATOM 755 O O . ILE A 1 93 ? 0.794 -2.496 -1.376 1.00 89.38 93 ILE A O 1
ATOM 759 N N . GLY A 1 94 ? 2.173 -1.032 -2.383 1.00 90.81 94 GLY A N 1
ATOM 760 C CA . GLY A 1 94 ? 1.189 0.031 -2.565 1.00 90.81 94 GLY A CA 1
ATOM 761 C C . GLY A 1 94 ? -0.041 -0.465 -3.313 1.00 90.81 94 GLY A C 1
ATOM 762 O O . GLY A 1 94 ? -1.145 -0.329 -2.799 1.00 90.81 94 GLY A O 1
ATOM 763 N N . TRP A 1 95 ? 0.155 -1.125 -4.461 1.00 93.19 95 TRP A N 1
ATOM 764 C CA . TRP A 1 95 ? -0.948 -1.668 -5.252 1.00 93.19 95 TRP A CA 1
ATOM 765 C C . TRP A 1 95 ? -1.701 -2.773 -4.514 1.00 93.19 95 TRP A C 1
ATOM 767 O O . TRP A 1 95 ? -2.920 -2.722 -4.450 1.00 93.19 95 TRP A O 1
ATOM 777 N N . GLY A 1 96 ? -1.003 -3.741 -3.909 1.00 91.56 96 GLY A N 1
ATOM 778 C CA . GLY A 1 96 ? -1.668 -4.831 -3.187 1.00 91.56 96 GLY A CA 1
ATOM 779 C C . GLY A 1 96 ? -2.501 -4.337 -2.002 1.00 91.56 96 GLY A C 1
ATOM 780 O O . GLY A 1 96 ? -3.600 -4.833 -1.757 1.00 91.56 96 GLY A O 1
ATOM 781 N N . VAL A 1 97 ? -2.008 -3.326 -1.282 1.00 90.62 97 VAL A N 1
ATOM 782 C CA . VAL A 1 97 ? -2.743 -2.710 -0.171 1.00 90.62 97 VAL A CA 1
ATOM 783 C C . VAL A 1 97 ? -3.915 -1.867 -0.678 1.00 90.62 97 VAL A C 1
ATOM 785 O O . VAL A 1 97 ? -4.988 -1.933 -0.077 1.00 90.62 97 VAL A O 1
ATOM 788 N N . LEU A 1 98 ? -3.730 -1.118 -1.770 1.00 90.81 98 LEU A N 1
ATOM 789 C CA . LEU A 1 98 ? -4.779 -0.326 -2.416 1.00 90.81 98 LEU A CA 1
ATOM 790 C C . LEU A 1 98 ? -5.914 -1.225 -2.926 1.00 90.81 98 LEU A C 1
ATOM 792 O O . LEU A 1 98 ? -7.064 -0.987 -2.590 1.00 90.81 98 LEU A O 1
ATOM 796 N N . ASP A 1 99 ? -5.587 -2.304 -3.633 1.00 92.88 99 ASP A N 1
ATOM 797 C CA . ASP A 1 99 ? -6.555 -3.257 -4.191 1.00 92.88 99 ASP A CA 1
ATOM 798 C C . ASP A 1 99 ? -7.368 -3.977 -3.106 1.00 92.88 99 ASP A C 1
ATOM 800 O O . ASP A 1 99 ? -8.571 -4.182 -3.236 1.00 92.88 99 ASP A O 1
ATOM 804 N N . THR A 1 100 ? -6.730 -4.291 -1.976 1.00 89.75 100 THR A N 1
ATOM 805 C CA . THR A 1 100 ? -7.397 -4.968 -0.853 1.00 89.75 100 THR A CA 1
ATOM 806 C C . THR A 1 100 ? -8.339 -4.043 -0.072 1.00 89.75 100 THR A C 1
ATOM 808 O O . THR A 1 100 ? -9.330 -4.508 0.495 1.00 89.75 100 THR A O 1
ATOM 811 N N . ASN A 1 101 ? -8.014 -2.751 0.038 1.00 87.75 101 ASN A N 1
ATOM 812 C CA . ASN A 1 101 ? -8.689 -1.842 0.976 1.00 87.75 101 ASN A CA 1
ATOM 813 C C . ASN A 1 101 ? -9.501 -0.724 0.322 1.00 87.75 101 ASN A C 1
ATOM 815 O O . ASN A 1 101 ? -10.346 -0.161 1.013 1.00 87.75 101 ASN A O 1
ATOM 819 N N . PHE A 1 102 ? -9.262 -0.452 -0.960 1.00 88.81 102 PHE A N 1
ATOM 820 C CA . PHE A 1 102 ? -9.957 0.535 -1.789 1.00 88.81 102 PHE A CA 1
ATOM 821 C C . PHE A 1 102 ? -10.296 -0.061 -3.175 1.00 88.81 102 PHE A C 1
ATOM 823 O O . PHE A 1 102 ? -9.899 0.488 -4.212 1.00 88.81 102 PHE A O 1
ATOM 830 N N . PRO A 1 103 ? -10.978 -1.224 -3.235 1.00 89.12 103 PRO A N 1
ATOM 831 C CA . PRO A 1 103 ? -11.258 -1.918 -4.495 1.00 89.12 103 PRO A CA 1
ATOM 832 C C . PRO A 1 103 ? -12.104 -1.084 -5.467 1.00 89.12 103 PRO A C 1
ATOM 834 O O . PRO A 1 103 ? -12.050 -1.278 -6.679 1.00 89.12 103 PRO A O 1
ATOM 837 N N . GLU A 1 104 ? -12.883 -0.126 -4.966 1.00 87.19 104 GLU A N 1
ATOM 838 C CA . GLU A 1 104 ? -13.641 0.826 -5.772 1.00 87.19 104 GLU A CA 1
ATOM 839 C C . GLU A 1 104 ? -12.754 1.691 -6.672 1.00 87.19 104 GLU A C 1
ATOM 841 O O . GLU A 1 104 ? -13.199 2.083 -7.749 1.00 87.19 104 GLU A O 1
ATOM 846 N N . ILE A 1 105 ? -11.504 1.922 -6.264 1.00 86.25 105 ILE A N 1
ATOM 847 C CA . ILE A 1 105 ? -10.504 2.673 -7.022 1.00 86.25 105 ILE A CA 1
ATOM 848 C C . ILE A 1 105 ? -9.781 1.760 -8.015 1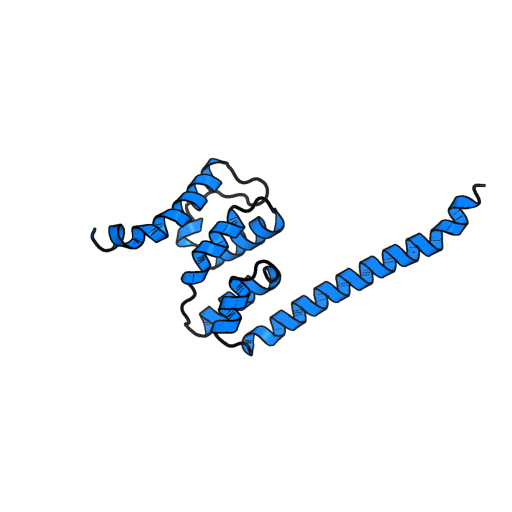.00 86.25 105 ILE A C 1
ATOM 850 O O . ILE A 1 105 ? -9.506 2.161 -9.146 1.00 86.25 105 ILE A O 1
ATOM 854 N N . THR A 1 106 ? -9.454 0.530 -7.610 1.00 89.44 106 THR A N 1
ATOM 855 C CA . THR A 1 106 ? -8.614 -0.371 -8.414 1.00 89.44 106 THR A CA 1
ATOM 856 C C . THR A 1 106 ? -9.387 -1.163 -9.459 1.00 89.44 106 THR A C 1
ATOM 858 O O . THR A 1 106 ? -8.816 -1.466 -10.505 1.00 89.44 106 THR A O 1
ATOM 861 N N . LYS A 1 107 ? -10.681 -1.443 -9.246 1.00 87.62 107 LYS A N 1
ATOM 862 C CA . LYS A 1 107 ? -11.505 -2.286 -10.138 1.00 87.62 107 LYS A CA 1
ATOM 863 C C . LYS A 1 107 ? -11.548 -1.815 -11.598 1.00 87.62 107 LYS A C 1
ATOM 865 O O . LYS A 1 107 ? -11.786 -2.622 -12.491 1.00 87.62 107 LYS A O 1
ATOM 870 N N . GLU A 1 108 ? -11.348 -0.520 -11.845 1.00 83.56 108 GLU A N 1
ATOM 871 C CA . GLU A 1 108 ? -11.400 0.080 -13.189 1.00 83.56 108 GLU A CA 1
ATOM 872 C C . GLU A 1 108 ? -10.008 0.293 -13.801 1.00 83.56 108 GLU A C 1
ATOM 874 O O . GLU A 1 108 ? -9.881 0.702 -14.958 1.00 83.56 108 GLU A O 1
ATOM 879 N N . ILE A 1 109 ? -8.946 0.019 -13.039 1.00 87.44 109 ILE A N 1
ATOM 880 C CA . ILE A 1 109 ? -7.567 0.267 -13.440 1.00 87.44 109 ILE A CA 1
ATOM 881 C C . ILE A 1 109 ? -6.883 -1.071 -13.702 1.00 87.44 109 ILE A C 1
ATOM 883 O O . ILE A 1 109 ? -6.456 -1.772 -12.789 1.00 87.44 109 ILE A O 1
ATOM 887 N N . GLU A 1 110 ? -6.688 -1.389 -14.979 1.00 88.94 110 GLU A N 1
ATOM 888 C CA . GLU A 1 110 ? -5.812 -2.491 -15.371 1.00 88.94 110 GLU A CA 1
ATOM 889 C C . GLU A 1 110 ? -4.349 -2.119 -15.067 1.00 88.94 110 GLU A C 1
ATOM 891 O O . GLU A 1 110 ? -3.687 -1.392 -15.820 1.00 88.94 110 GLU A O 1
ATOM 896 N N . PHE A 1 111 ? -3.852 -2.582 -13.919 1.00 90.44 111 PHE A N 1
ATOM 897 C CA . PHE A 1 111 ? -2.530 -2.242 -13.406 1.00 90.44 111 PHE A CA 1
ATOM 898 C C . PHE A 1 111 ? -1.692 -3.488 -13.109 1.00 90.44 111 PHE A C 1
ATOM 900 O O . PHE A 1 111 ? -2.000 -4.269 -12.213 1.00 90.44 111 PHE A O 1
ATOM 907 N N . ASP A 1 112 ? -0.572 -3.634 -13.821 1.00 91.81 112 ASP A N 1
ATOM 908 C CA . ASP A 1 112 ? 0.489 -4.576 -13.459 1.00 91.81 112 ASP A CA 1
ATOM 909 C C . ASP A 1 112 ? 1.585 -3.834 -12.668 1.00 91.81 112 ASP A C 1
ATOM 911 O O . ASP A 1 112 ? 2.336 -3.047 -13.256 1.00 91.81 112 ASP A O 1
ATOM 915 N N . PRO A 1 113 ? 1.758 -4.081 -11.355 1.00 90.56 113 PRO A N 1
ATOM 916 C CA . PRO A 1 113 ? 2.790 -3.417 -10.560 1.00 90.56 113 PRO A CA 1
ATOM 917 C C . PRO A 1 113 ? 4.232 -3.753 -10.997 1.00 90.56 113 PRO A C 1
ATOM 919 O O . PRO A 1 113 ? 5.182 -3.036 -10.657 1.00 90.56 113 PRO A O 1
ATOM 922 N N . MET A 1 114 ? 4.426 -4.832 -11.758 1.00 90.38 114 MET A N 1
ATOM 923 C CA . MET A 1 114 ? 5.725 -5.245 -12.289 1.00 90.38 114 MET A CA 1
ATOM 924 C C . MET A 1 114 ? 6.092 -4.468 -13.551 1.00 90.38 114 MET A C 1
ATOM 926 O O . MET A 1 114 ? 7.274 -4.194 -13.779 1.00 90.38 114 MET A O 1
ATOM 930 N N . LYS A 1 115 ? 5.087 -4.128 -14.363 1.00 91.00 115 LYS A N 1
ATOM 931 C CA . LYS A 1 115 ? 5.213 -3.425 -15.644 1.00 91.00 115 LYS A CA 1
ATOM 932 C C . LYS A 1 115 ? 4.021 -2.479 -15.846 1.00 91.00 115 LYS A C 1
ATOM 934 O O . LYS A 1 115 ? 3.191 -2.711 -16.725 1.00 91.00 115 LYS A O 1
ATOM 939 N N . PRO A 1 116 ? 3.924 -1.398 -15.057 1.00 89.56 116 PRO A N 1
ATOM 940 C CA . PRO A 1 116 ? 2.744 -0.552 -15.086 1.00 89.56 116 PRO A CA 1
ATOM 941 C C . PRO A 1 116 ? 2.651 0.186 -16.418 1.00 89.56 116 PRO A C 1
ATOM 943 O O . PRO A 1 116 ? 3.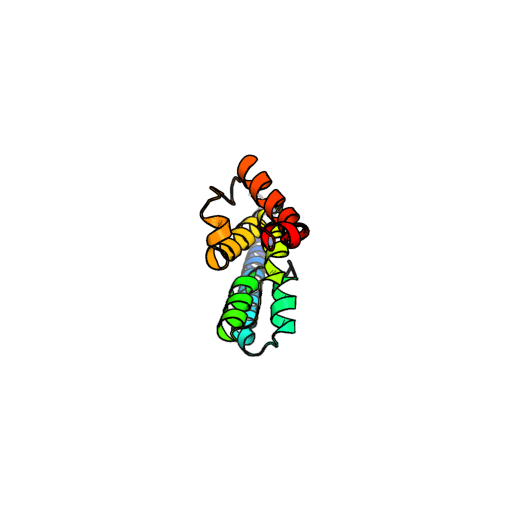626 0.775 -16.897 1.00 89.56 116 PRO A O 1
ATOM 946 N N . SER A 1 117 ? 1.463 0.173 -17.019 1.00 91.12 117 SER A N 1
ATOM 947 C CA . SER A 1 117 ? 1.225 0.919 -18.250 1.00 91.12 117 SER A CA 1
ATOM 948 C C . SER A 1 117 ? 1.267 2.427 -17.974 1.00 91.12 117 SER A C 1
ATOM 950 O O . SER A 1 117 ? 0.884 2.901 -16.900 1.00 91.12 117 SER A O 1
ATOM 952 N N . LYS A 1 118 ? 1.704 3.217 -18.965 1.00 89.75 118 LYS A N 1
ATOM 953 C CA . LYS A 1 118 ? 1.708 4.688 -18.856 1.00 89.75 118 LYS A CA 1
ATOM 954 C C . LYS A 1 118 ? 0.307 5.230 -18.554 1.00 89.75 118 LYS A C 1
ATOM 956 O O . LYS A 1 118 ? 0.175 6.146 -17.750 1.00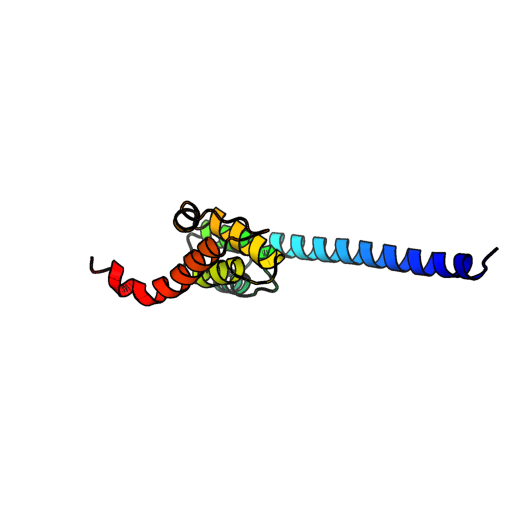 89.75 118 LYS A O 1
ATOM 961 N N . ARG A 1 119 ? -0.721 4.631 -19.166 1.00 89.25 119 ARG A N 1
ATOM 962 C CA . ARG A 1 119 ? -2.129 4.975 -18.941 1.00 89.25 119 ARG A CA 1
ATOM 963 C C . ARG A 1 119 ? -2.534 4.740 -17.488 1.00 89.25 119 ARG A C 1
ATOM 965 O O . ARG A 1 119 ? -3.095 5.637 -16.874 1.00 89.25 119 ARG A O 1
ATOM 972 N N . ALA A 1 120 ? -2.214 3.578 -16.924 1.00 88.69 120 ALA A N 1
ATOM 973 C CA . ALA A 1 120 ? -2.599 3.258 -15.556 1.00 88.69 120 ALA A CA 1
ATOM 974 C C . ALA A 1 120 ? -1.866 4.139 -14.525 1.00 88.69 120 ALA A C 1
ATOM 976 O O . ALA A 1 120 ? -2.480 4.609 -13.573 1.00 88.69 120 ALA A O 1
ATOM 977 N N . LEU A 1 121 ? -0.591 4.478 -14.766 1.00 87.88 121 LEU A N 1
ATOM 978 C CA . LEU A 1 121 ? 0.130 5.463 -13.945 1.00 87.88 121 LEU A CA 1
ATOM 979 C C . LEU A 1 121 ? -0.496 6.862 -14.013 1.00 87.88 121 LEU A C 1
ATOM 981 O O . LEU A 1 121 ? -0.553 7.548 -12.997 1.00 87.88 121 LEU A O 1
ATOM 985 N N . GLN A 1 122 ? -0.962 7.293 -15.189 1.00 88.12 122 GLN A N 1
ATOM 986 C CA . GLN A 1 122 ? -1.653 8.575 -15.346 1.00 88.12 122 GLN A CA 1
ATOM 987 C C . GLN A 1 122 ? -3.003 8.590 -14.623 1.00 88.12 122 GLN A C 1
ATOM 989 O O . GLN A 1 122 ? -3.314 9.580 -13.968 1.00 88.12 122 GLN A O 1
ATOM 994 N N . LEU A 1 123 ? -3.768 7.495 -14.692 1.00 88.31 123 LEU A N 1
ATOM 995 C CA . LEU A 1 123 ? -5.031 7.354 -13.963 1.00 88.31 123 LEU A CA 1
ATOM 996 C C . LEU A 1 123 ? -4.801 7.436 -12.448 1.00 88.31 123 LEU A C 1
ATOM 998 O O . LEU A 1 123 ? -5.397 8.285 -11.790 1.00 88.31 123 LEU A O 1
ATOM 1002 N N . LEU A 1 124 ? -3.854 6.663 -11.909 1.00 88.00 124 LEU A N 1
ATOM 1003 C CA . LEU A 1 124 ? -3.491 6.715 -10.487 1.00 88.00 124 LEU A CA 1
ATOM 1004 C C . LEU A 1 124 ? -2.988 8.099 -10.050 1.00 88.00 124 LEU A C 1
ATOM 1006 O O . LEU A 1 124 ? -3.352 8.585 -8.982 1.00 88.00 124 LEU A O 1
ATOM 1010 N N . ALA A 1 125 ? -2.187 8.766 -10.884 1.00 84.38 125 ALA A N 1
ATOM 1011 C CA . ALA A 1 125 ? -1.718 10.120 -10.602 1.00 84.38 125 ALA A CA 1
ATOM 1012 C C . ALA A 1 125 ? -2.853 11.157 -10.636 1.00 84.38 125 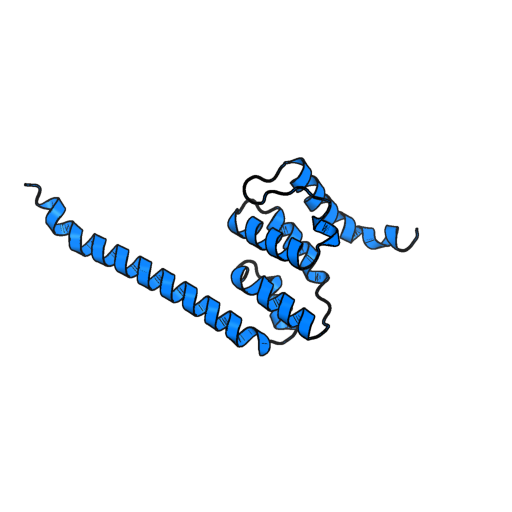ALA A C 1
ATOM 1014 O O . ALA A 1 125 ? -2.803 12.136 -9.896 1.00 84.38 125 ALA A O 1
ATOM 1015 N N . SER A 1 126 ? -3.871 10.957 -11.480 1.00 84.88 126 SER A N 1
ATOM 1016 C CA . SER A 1 126 ? -5.036 11.844 -11.530 1.00 84.88 126 SER A CA 1
ATOM 1017 C C . SER A 1 126 ? -5.883 11.740 -10.263 1.00 84.88 126 SER A C 1
ATOM 1019 O O . SER A 1 126 ? -6.279 12.769 -9.733 1.00 84.88 126 SER A O 1
ATOM 1021 N N . LEU A 1 127 ? -6.042 10.535 -9.705 1.00 84.19 127 LEU A N 1
ATOM 1022 C CA . LEU A 1 127 ? -6.784 10.301 -8.462 1.00 84.19 127 LEU A CA 1
ATOM 1023 C C . LEU A 1 127 ? -6.171 11.039 -7.266 1.00 84.19 127 LEU A C 1
ATOM 1025 O O . LEU A 1 127 ? -6.897 11.642 -6.485 1.00 84.19 127 LEU A O 1
ATOM 1029 N N . LYS A 1 128 ? -4.835 11.108 -7.205 1.00 75.69 128 LYS A N 1
ATOM 1030 C CA . LYS A 1 128 ? -4.104 11.901 -6.201 1.00 75.69 128 LYS A CA 1
ATOM 1031 C C . LYS A 1 128 ? -4.437 13.400 -6.262 1.00 75.69 128 LYS A C 1
ATOM 1033 O O . LYS A 1 128 ? -4.366 14.088 -5.251 1.00 75.69 128 LYS A O 1
ATOM 1038 N N . ASN A 1 129 ? -4.767 13.916 -7.448 1.00 66.25 129 ASN A N 1
ATOM 1039 C CA . ASN A 1 129 ? -5.136 15.321 -7.645 1.00 66.25 129 ASN A CA 1
ATOM 1040 C C . ASN A 1 129 ? -6.650 15.553 -7.512 1.00 66.25 129 ASN A C 1
ATOM 1042 O O . ASN A 1 129 ? -7.069 16.676 -7.243 1.00 66.25 129 ASN A O 1
ATOM 1046 N N . THR A 1 130 ? -7.472 14.518 -7.700 1.00 58.56 130 THR A N 1
ATOM 1047 C CA . THR A 1 130 ? -8.931 14.601 -7.554 1.00 58.56 130 THR A CA 1
ATOM 1048 C C . THR A 1 130 ? -9.360 14.693 -6.089 1.00 58.56 130 THR A C 1
ATOM 1050 O O . THR A 1 130 ? -10.336 15.378 -5.809 1.00 58.56 130 THR A O 1
ATOM 1053 N N . GLU A 1 131 ? -8.590 14.145 -5.143 1.00 50.66 131 GLU A N 1
ATOM 1054 C CA . GLU A 1 131 ? -8.829 14.362 -3.701 1.00 50.66 131 GLU A CA 1
ATOM 1055 C C . GLU A 1 131 ? -8.657 15.834 -3.274 1.00 50.66 131 GLU A C 1
ATOM 1057 O O . GLU A 1 131 ? -9.255 16.279 -2.299 1.00 50.66 131 GLU A O 1
ATOM 1062 N N . ALA A 1 132 ? -7.926 16.648 -4.049 1.00 48.31 132 ALA A N 1
ATOM 1063 C CA . ALA A 1 132 ? -7.896 18.103 -3.863 1.00 48.31 132 ALA A CA 1
ATOM 1064 C C . ALA A 1 132 ? -9.150 18.821 -4.421 1.00 48.31 132 ALA A C 1
ATOM 1066 O O . ALA A 1 132 ? -9.333 20.010 -4.173 1.00 48.31 132 ALA A O 1
ATOM 1067 N N . ASN A 1 133 ? -10.012 18.108 -5.156 1.00 40.28 133 ASN A N 1
ATOM 1068 C CA . ASN A 1 133 ? -11.239 18.595 -5.797 1.00 40.28 133 ASN A CA 1
ATOM 1069 C C . ASN A 1 133 ? -12.511 17.907 -5.260 1.00 40.28 133 ASN A C 1
ATOM 1071 O O . ASN A 1 133 ? -13.560 17.984 -5.901 1.00 40.28 133 ASN A O 1
ATOM 1075 N N . GLN A 1 134 ? -12.458 17.270 -4.082 1.00 47.69 134 GLN A N 1
ATOM 1076 C CA . GLN A 1 134 ? -13.626 16.648 -3.436 1.00 47.69 134 GLN A CA 1
ATOM 1077 C C . GLN A 1 134 ? -14.811 17.634 -3.268 1.00 47.69 134 GLN A C 1
ATOM 1079 O O . GLN A 1 134 ? -15.964 17.220 -3.296 1.00 47.69 134 GLN A O 1
ATOM 1084 N N . SER A 1 135 ? -14.560 18.953 -3.239 1.00 46.44 135 SER A N 1
ATOM 1085 C CA . SER A 1 135 ? -15.605 19.994 -3.211 1.00 46.44 135 SER A CA 1
ATOM 1086 C C . SER A 1 135 ? -16.472 20.092 -4.480 1.00 46.44 135 SER A C 1
ATOM 1088 O O . SER A 1 135 ? -17.529 20.727 -4.445 1.00 46.44 135 SER A O 1
ATOM 1090 N N . LEU A 1 136 ? -16.054 19.484 -5.597 1.00 40.53 136 LEU A N 1
ATOM 1091 C CA . LEU A 1 136 ? -16.815 19.464 -6.852 1.00 40.53 136 LEU A CA 1
ATOM 1092 C C . LEU A 1 136 ? -17.772 18.269 -6.962 1.00 40.53 136 LEU A C 1
ATOM 1094 O O . LEU A 1 136 ? -18.717 18.344 -7.742 1.00 40.53 136 LEU A O 1
ATOM 1098 N N . LEU A 1 137 ? -17.553 17.192 -6.197 1.00 43.78 137 LEU A N 1
ATOM 1099 C CA . LEU A 1 137 ? -18.423 16.006 -6.196 1.00 43.78 137 LEU A CA 1
ATOM 1100 C C . LEU A 1 137 ? -19.486 16.042 -5.091 1.00 43.78 137 LEU A C 1
ATOM 1102 O O . LEU A 1 137 ? -20.494 15.361 -5.214 1.00 43.78 137 LEU A O 1
ATOM 1106 N N . ASP A 1 138 ? -19.315 16.895 -4.079 1.00 46.75 138 ASP A N 1
ATOM 1107 C CA . ASP A 1 138 ? -20.329 17.130 -3.041 1.00 46.75 138 ASP A CA 1
ATOM 1108 C C . ASP A 1 138 ? -21.427 18.133 -3.477 1.00 46.75 138 ASP A C 1
ATOM 1110 O O . ASP A 1 138 ? -22.354 18.407 -2.717 1.00 46.75 138 ASP A O 1
ATOM 1114 N N . ASN A 1 139 ? -21.335 18.696 -4.693 1.00 44.16 139 ASN A N 1
ATOM 1115 C CA . ASN A 1 139 ? -22.282 19.680 -5.250 1.00 44.16 139 ASN A CA 1
ATOM 1116 C C . ASN A 1 139 ? -22.906 19.265 -6.604 1.00 44.16 139 ASN A C 1
ATOM 1118 O O . ASN A 1 139 ? -23.481 20.116 -7.289 1.00 44.16 139 ASN A O 1
ATOM 1122 N N . ALA A 1 140 ? -22.788 17.995 -7.002 1.00 40.34 140 ALA A N 1
ATOM 1123 C CA . ALA A 1 140 ? -23.425 17.429 -8.198 1.00 40.34 140 ALA A CA 1
ATOM 1124 C C . ALA A 1 140 ? -24.479 16.388 -7.803 1.00 40.34 140 ALA A C 1
ATOM 1126 O O . ALA A 1 140 ? -25.552 16.378 -8.448 1.00 40.34 140 ALA A O 1
#

Sequence (140 aa):
MNEFYESAKPILGFLAFALTAFTLFAGWKTMRNIKTIDRKSTEELKTIISDRKKQFTFGAAIEELKKRNEDYSEVLPHLLDMSTSKNKAERLIGWGVLDTNFPEITKEIEFDPMKPSKRALQLLASLKNTEANQSLLDNA

Mean predicted aligned error: 11.23 Å

Secondary structure (DSSP, 8-state):
--HHHHHHHHHHHHHHHHHHHHHHHHHHHHHHHHHTGGGS-HHHHHHHHH-GGGGGGHHHHHHHHHHTT---GGGHHHHHHHHT-SSHHHHHHHHHHHHHH-HHHHTT----TTS--HHHHHHHHHHHHHGGGGGGTTT-

Organism: Coraliomargarita akajimensis (strain DSM 45221 / IAM 15411 / JCM 23193 / KCTC 12865 / 04OKA010-24) (NCBI:txid583355)

Nearest PDB structures (foldseek):
  9c59-assembly1_B  TM=4.602E-01  e=1.152E+00  Homo sapiens
  9c5a-assembly1_b  TM=3.835E-01  e=8.694E-01  Homo sapiens

pLDDT: mean 78.18, std 15.05, range [40.28, 93.19]

Foldseek 3Di:
DDPVVVVCVVVVVVVVVVVVVVVVVVVVVLVVCLVCLLVDDLVVLLVLLVDLVNLSCVLSSVVNCVVVVHDPVVSLLVLLVQCLDPDLVSVVSSVVSCCVPVVVLPVVAPADSNDGDPVSSVSSVVVSVCVVVVVVVVVD

Solvent-accessible surface area (backbone atoms only — not comparable to full-atom values): 8061 Å² total; per-residue (Å²): 131,71,69,72,62,68,68,44,51,64,57,54,51,49,52,52,49,52,51,53,53,49,51,52,50,55,51,50,54,52,52,52,54,57,75,47,50,87,76,50,53,72,68,55,34,50,51,40,61,72,34,76,93,38,57,94,46,30,62,61,33,50,52,50,34,55,77,68,74,48,91,61,71,87,49,47,63,53,31,46,52,26,44,62,39,91,49,56,68,47,7,44,51,18,41,54,46,37,46,76,74,42,43,88,68,38,77,82,47,82,68,42,58,90,66,62,44,72,66,38,49,50,52,48,55,46,52,63,55,44,69,79,44,53,79,63,67,80,75,115

Radius of gyration: 20.76 Å; Cα contacts (8 Å, |Δi|>4): 104; chains: 1; bounding box: 70×46×40 Å